Protein AF-A0A7W5D127-F1 (afdb_monomer_lite)

Radius of gyration: 13.49 Å; chains: 1; bounding box: 33×20×32 Å

Organism: NCBI:txid747645

Foldseek 3Di:
DDLVVLCVQQVDDPVVSVCVQVLVDQDDDVSSLVSVCVVVVHDSCVVDDDDDPVVVVPDDPSDHDRDNVVVPPPPD

Secondary structure (DSSP, 8-state):
--HHHHHHHH---HHHHHHHHTT--S---HHHHHHHHHHHT--HHHH-----TTGGGGPPTT-----GGGTS----

pLDDT: mean 76.52, std 12.96, range [38.53, 91.75]

Sequence (76 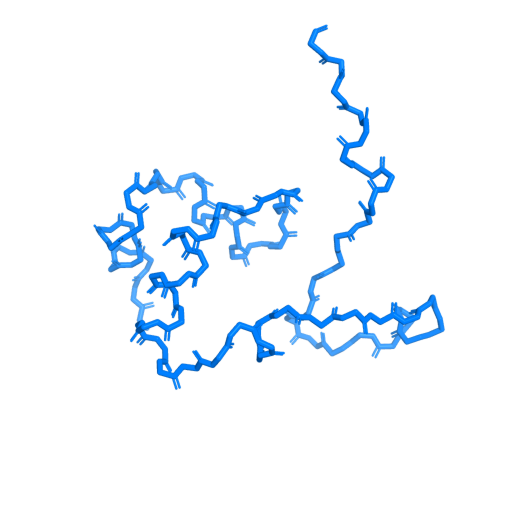aa):
MAGTDLMKLTGHTAANISRLRQGKIRAVRFSTLFAICDMLDVSPGDIIIRITDEEALHLEKGVYLIKMDDLDNKQN

Structure (mmCIF, N/CA/C/O backbone):
data_AF-A0A7W5D127-F1
#
_entry.id   AF-A0A7W5D127-F1
#
loop_
_atom_site.group_PDB
_atom_site.id
_atom_site.type_symbol
_atom_site.label_atom_id
_atom_site.label_alt_id
_atom_site.label_comp_id
_atom_site.label_asym_id
_atom_site.label_entity_id
_atom_site.label_seq_id
_atom_site.pdbx_PDB_ins_code
_atom_site.Cartn_x
_atom_site.Cartn_y
_atom_site.Cartn_z
_atom_site.occupancy
_atom_site.B_iso_or_equiv
_atom_site.auth_seq_id
_atom_site.auth_comp_id
_atom_site.auth_asym_id
_atom_site.auth_atom_id
_atom_site.pdbx_PDB_model_num
ATOM 1 N N . MET A 1 1 ? -15.478 7.809 -1.294 1.00 50.47 1 MET A N 1
ATOM 2 C CA . MET A 1 1 ? -15.520 6.870 -0.151 1.00 50.47 1 MET A CA 1
ATOM 3 C C . MET A 1 1 ? -14.721 7.473 0.995 1.00 50.47 1 MET A C 1
ATOM 5 O O . MET A 1 1 ? -13.668 8.052 0.736 1.00 50.47 1 MET A O 1
ATOM 9 N N . ALA A 1 2 ? -15.252 7.467 2.217 1.00 57.94 2 ALA A N 1
ATOM 10 C CA . ALA A 1 2 ? -14.648 8.178 3.344 1.00 57.94 2 ALA A CA 1
ATOM 11 C C . ALA A 1 2 ? -13.557 7.319 4.007 1.00 57.94 2 ALA A C 1
ATOM 13 O O . ALA A 1 2 ? -13.713 6.110 4.146 1.00 57.94 2 ALA A O 1
ATOM 14 N N . GLY A 1 3 ? -12.455 7.934 4.455 1.00 56.88 3 GLY A N 1
ATOM 15 C CA . GLY A 1 3 ? -11.347 7.222 5.120 1.00 56.88 3 GLY A CA 1
ATOM 16 C C . GLY A 1 3 ? -11.757 6.434 6.375 1.00 56.88 3 GLY A C 1
ATOM 17 O O . GLY A 1 3 ? -11.014 5.569 6.829 1.00 56.88 3 GLY A O 1
ATOM 18 N N . THR A 1 4 ? -12.951 6.701 6.904 1.00 60.53 4 THR A N 1
ATOM 19 C CA . THR A 1 4 ? -13.602 5.993 8.008 1.00 60.53 4 THR A CA 1
ATOM 20 C C . THR A 1 4 ? -13.912 4.525 7.702 1.00 60.53 4 THR A C 1
ATOM 22 O O . THR A 1 4 ? -13.822 3.704 8.613 1.00 60.53 4 THR A O 1
ATOM 25 N N . ASP A 1 5 ? -14.232 4.174 6.453 1.00 63.56 5 ASP A N 1
ATOM 26 C CA . ASP A 1 5 ? -14.560 2.787 6.079 1.00 63.56 5 ASP A CA 1
ATOM 27 C C . ASP A 1 5 ? -13.293 1.920 6.042 1.00 63.56 5 ASP A C 1
ATOM 29 O O . ASP A 1 5 ? -13.244 0.844 6.636 1.00 63.56 5 ASP A O 1
ATOM 33 N N . LEU A 1 6 ? -12.209 2.467 5.482 1.00 62.28 6 LEU A N 1
ATOM 34 C CA . LEU A 1 6 ? -10.880 1.851 5.500 1.00 62.28 6 LEU A CA 1
ATOM 35 C C . LEU A 1 6 ? -10.333 1.684 6.927 1.00 62.28 6 LEU A C 1
ATOM 37 O O . LEU A 1 6 ? -9.673 0.688 7.220 1.00 62.28 6 LEU A O 1
ATOM 41 N N . MET A 1 7 ? -10.607 2.628 7.837 1.00 61.56 7 MET A N 1
ATOM 42 C CA . MET A 1 7 ? -10.197 2.512 9.246 1.00 61.56 7 MET A CA 1
ATOM 43 C C . MET A 1 7 ? -10.860 1.321 9.944 1.00 61.56 7 MET A C 1
ATOM 45 O O . MET A 1 7 ? -10.188 0.581 10.662 1.00 61.56 7 MET A O 1
ATOM 49 N N . LYS A 1 8 ? -12.168 1.126 9.724 1.00 61.41 8 LYS A N 1
ATOM 50 C CA . LYS A 1 8 ? -12.930 0.017 10.317 1.00 61.41 8 LYS A CA 1
ATOM 51 C C . LYS A 1 8 ? -12.492 -1.340 9.770 1.00 61.41 8 LYS A C 1
ATOM 53 O O . LYS A 1 8 ? -12.424 -2.295 10.534 1.00 61.41 8 LYS A O 1
ATOM 58 N N . LEU A 1 9 ? -12.176 -1.408 8.477 1.00 58.84 9 LEU A N 1
ATOM 59 C CA . LEU A 1 9 ? -11.845 -2.659 7.796 1.00 58.84 9 LEU A CA 1
ATOM 60 C C . LEU A 1 9 ? -10.400 -3.119 8.046 1.00 58.84 9 LEU A C 1
ATOM 62 O O . LEU A 1 9 ? -10.129 -4.310 8.148 1.00 58.84 9 LEU A O 1
ATOM 66 N N . THR A 1 10 ? -9.462 -2.177 8.170 1.00 62.09 10 THR A N 1
ATOM 67 C CA . THR A 1 10 ? -8.028 -2.501 8.266 1.00 62.09 10 THR A CA 1
ATOM 68 C C . THR A 1 10 ? -7.484 -2.551 9.698 1.00 62.09 10 THR A C 1
ATOM 70 O O . THR A 1 10 ? -6.329 -2.928 9.899 1.00 62.09 10 THR A O 1
ATOM 73 N N . GLY A 1 11 ? -8.286 -2.164 10.698 1.00 58.97 11 GLY A N 1
ATOM 74 C CA . GLY A 1 11 ? -7.872 -2.117 12.107 1.00 58.97 11 GLY A CA 1
ATOM 75 C C . GLY A 1 11 ? -6.822 -1.041 12.417 1.00 58.97 11 GLY A C 1
ATOM 76 O O . GLY A 1 11 ? -6.172 -1.094 13.462 1.00 58.97 11 GLY A O 1
ATOM 77 N N . HIS A 1 12 ? -6.624 -0.073 11.515 1.00 64.94 12 HIS A N 1
ATOM 78 C CA . HIS A 1 12 ? -5.606 0.971 11.641 1.00 64.94 12 HIS A CA 1
ATOM 79 C C . HIS A 1 12 ? -6.168 2.311 12.102 1.00 64.94 12 HIS A C 1
ATOM 81 O O . HIS A 1 12 ? -7.312 2.678 11.842 1.00 64.94 12 HIS A O 1
ATOM 87 N N . THR A 1 13 ? -5.311 3.096 12.754 1.00 65.19 13 THR A N 1
ATOM 88 C CA . THR A 1 13 ? -5.644 4.449 13.204 1.00 65.19 13 THR A CA 1
ATOM 89 C C . THR A 1 13 ? -5.794 5.419 12.026 1.00 65.19 13 THR A C 1
ATOM 91 O O . THR A 1 13 ? -5.185 5.243 10.967 1.00 65.19 13 THR A O 1
ATOM 94 N N . ALA A 1 14 ? -6.539 6.512 12.230 1.00 64.50 14 ALA A N 1
ATOM 95 C CA . ALA A 1 14 ? -6.693 7.588 11.240 1.0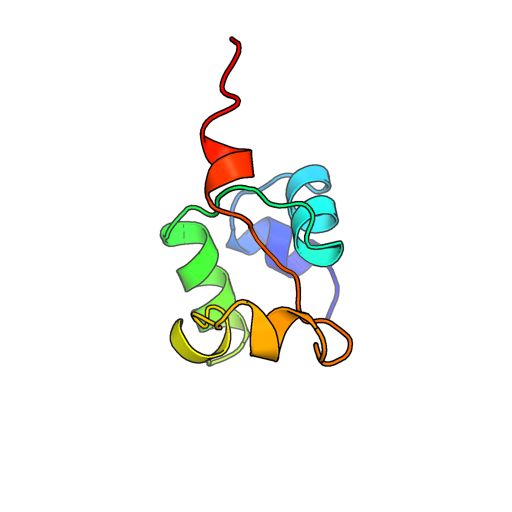0 64.50 14 ALA A CA 1
ATOM 96 C C . ALA A 1 14 ? -5.340 8.127 10.731 1.00 64.50 14 ALA A C 1
ATOM 98 O O . ALA A 1 14 ? -5.196 8.486 9.562 1.00 64.50 14 ALA A O 1
ATOM 99 N N . ALA A 1 15 ? -4.322 8.122 11.597 1.00 64.31 15 ALA A N 1
ATOM 100 C CA . ALA A 1 15 ? -2.964 8.540 11.269 1.00 64.31 15 ALA A CA 1
ATOM 101 C C . ALA A 1 15 ? -2.276 7.612 10.247 1.00 64.31 15 ALA A C 1
ATOM 103 O O . ALA A 1 15 ? -1.589 8.097 9.346 1.00 64.31 15 ALA A O 1
ATOM 104 N N . ASN A 1 16 ? -2.472 6.292 10.344 1.00 68.25 16 ASN A N 1
ATOM 105 C CA . ASN A 1 16 ? -1.926 5.328 9.379 1.00 68.25 16 ASN A CA 1
ATOM 106 C C . ASN A 1 16 ? -2.590 5.479 8.003 1.00 68.25 16 ASN A C 1
ATOM 108 O O . ASN A 1 16 ? -1.898 5.495 6.987 1.00 68.25 16 ASN A O 1
ATOM 112 N N . ILE A 1 17 ? -3.910 5.669 7.976 1.00 69.88 17 ILE A N 1
ATOM 113 C CA . ILE A 1 17 ? -4.682 5.873 6.740 1.00 69.88 17 ILE A CA 1
ATOM 114 C C . ILE A 1 17 ? -4.269 7.180 6.061 1.00 69.88 17 ILE A C 1
ATOM 116 O O . ILE A 1 17 ? -4.083 7.216 4.848 1.00 69.88 17 ILE A O 1
ATOM 120 N N . SER A 1 18 ? -4.053 8.249 6.835 1.00 72.75 18 SER A N 1
ATOM 121 C CA . SER A 1 18 ? -3.541 9.511 6.295 1.00 72.75 18 SER A CA 1
ATOM 122 C C . SER A 1 18 ? -2.153 9.350 5.674 1.00 72.75 18 SER A C 1
ATOM 124 O O . SER A 1 18 ? -1.901 9.934 4.623 1.00 72.75 18 SER A O 1
ATOM 126 N N . ARG A 1 19 ? -1.256 8.563 6.287 1.00 76.06 19 ARG A N 1
ATOM 127 C CA . ARG A 1 19 ? 0.065 8.273 5.706 1.00 76.06 19 ARG A CA 1
ATOM 128 C C . ARG A 1 19 ? -0.046 7.470 4.415 1.00 76.06 19 ARG A C 1
ATOM 130 O O . ARG A 1 19 ? 0.643 7.806 3.459 1.00 76.06 19 ARG A O 1
ATOM 137 N N . LEU A 1 20 ? -0.938 6.481 4.367 1.00 76.56 20 LEU A N 1
ATOM 138 C CA . LEU A 1 20 ? -1.203 5.685 3.166 1.00 76.56 20 LEU A CA 1
ATOM 139 C C . LEU A 1 20 ? -1.744 6.558 2.027 1.00 76.56 20 LEU A C 1
ATOM 141 O O . LEU A 1 20 ? -1.208 6.535 0.927 1.00 76.56 20 LEU A O 1
ATOM 145 N N . ARG A 1 21 ? -2.713 7.432 2.322 1.00 73.94 21 ARG A N 1
ATOM 146 C CA . ARG A 1 21 ? -3.302 8.366 1.347 1.00 73.94 21 ARG A CA 1
ATOM 147 C C . ARG A 1 21 ? -2.335 9.447 0.858 1.00 73.94 21 ARG A C 1
ATOM 149 O O . ARG A 1 21 ? -2.588 10.071 -0.162 1.00 73.94 21 ARG A O 1
ATOM 156 N N . GLN A 1 22 ? -1.277 9.716 1.619 1.00 77.81 22 GLN A N 1
ATOM 157 C CA . GLN A 1 22 ? -0.196 10.629 1.243 1.00 77.81 22 GLN A CA 1
ATOM 158 C C . GLN A 1 22 ? 0.995 9.892 0.613 1.00 77.81 22 GLN A C 1
ATOM 160 O O . GLN A 1 22 ? 1.988 10.546 0.304 1.00 77.81 22 GLN A O 1
ATOM 165 N N . GLY A 1 23 ? 0.935 8.558 0.497 1.00 75.00 23 GLY A N 1
ATOM 166 C CA . GLY A 1 23 ? 2.034 7.732 0.002 1.00 75.00 23 GLY A CA 1
ATOM 167 C C . GLY A 1 23 ? 3.275 7.694 0.878 1.00 75.00 23 GLY A C 1
ATOM 168 O O . GLY A 1 23 ? 4.334 7.278 0.434 1.00 75.00 23 GLY A O 1
ATOM 169 N N . LYS A 1 24 ? 3.170 8.137 2.131 1.00 76.56 24 LYS A N 1
ATOM 170 C CA . LYS A 1 24 ? 4.288 8.206 3.085 1.00 76.56 24 LYS A CA 1
ATOM 171 C C . LYS A 1 24 ? 4.390 6.935 3.924 1.00 76.56 24 LYS A C 1
ATOM 173 O O . LYS A 1 24 ? 4.711 6.991 5.115 1.00 76.56 24 LYS A O 1
ATOM 178 N N . ILE A 1 25 ? 4.022 5.796 3.348 1.00 79.62 25 ILE A N 1
ATOM 179 C CA . ILE A 1 25 ? 4.155 4.502 4.009 1.00 79.62 25 ILE A CA 1
ATOM 180 C C . ILE A 1 25 ? 5.476 3.870 3.607 1.00 79.62 25 ILE A C 1
ATOM 182 O O . ILE A 1 25 ? 5.890 3.934 2.460 1.00 79.62 25 ILE A O 1
ATOM 186 N N . ARG A 1 26 ? 6.136 3.262 4.584 1.00 78.69 26 ARG A N 1
ATOM 187 C CA . ARG A 1 26 ? 7.359 2.493 4.358 1.00 78.69 26 ARG A CA 1
ATOM 188 C C . ARG A 1 26 ? 7.022 1.020 4.143 1.00 78.69 26 ARG A C 1
ATOM 190 O O . ARG A 1 26 ? 7.494 0.385 3.218 1.00 78.69 26 ARG A O 1
ATOM 197 N N . ALA A 1 27 ? 6.119 0.496 4.961 1.00 79.50 27 ALA A N 1
ATOM 198 C CA . ALA A 1 27 ? 5.647 -0.873 4.859 1.00 79.50 27 ALA A CA 1
ATOM 199 C C . ALA A 1 27 ? 4.129 -0.929 5.028 1.00 79.50 27 ALA A C 1
ATOM 201 O O . ALA A 1 27 ? 3.529 -0.085 5.702 1.00 79.50 27 ALA A O 1
ATOM 202 N N . VAL A 1 28 ? 3.527 -1.974 4.467 1.00 81.06 28 VAL A N 1
ATOM 203 C CA . VAL A 1 28 ? 2.126 -2.339 4.669 1.00 81.06 28 VAL A CA 1
ATOM 204 C C . VAL A 1 28 ? 2.065 -3.804 5.095 1.00 81.06 28 VAL A C 1
ATOM 206 O O . VAL A 1 28 ? 2.802 -4.641 4.581 1.00 81.06 28 VAL A O 1
ATOM 209 N N . ARG A 1 29 ? 1.218 -4.131 6.077 1.0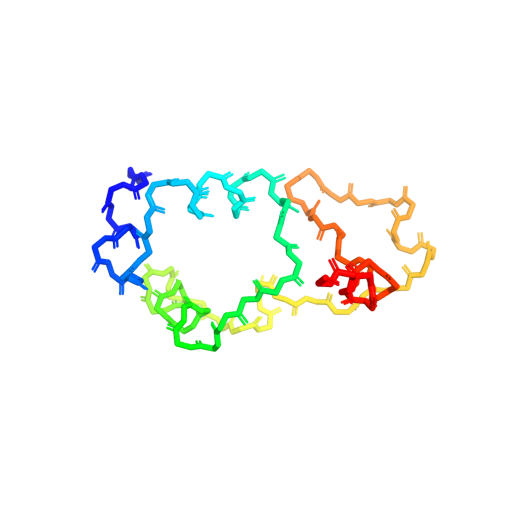0 83.38 29 ARG A N 1
ATOM 210 C CA . ARG A 1 29 ? 0.954 -5.537 6.420 1.00 83.38 29 ARG A CA 1
ATOM 211 C C . ARG A 1 29 ? 0.090 -6.160 5.329 1.00 83.38 29 ARG A C 1
ATOM 213 O O . ARG A 1 29 ? -0.849 -5.512 4.874 1.00 83.38 29 ARG A O 1
ATOM 220 N N . PHE A 1 30 ? 0.316 -7.429 4.992 1.00 86.38 30 PHE A N 1
ATOM 221 C CA . PHE A 1 30 ? -0.519 -8.111 3.997 1.00 86.38 30 PHE A CA 1
ATOM 222 C C . PHE A 1 30 ? -2.003 -8.130 4.360 1.00 86.38 30 PHE A C 1
ATOM 224 O O . PHE A 1 30 ? -2.824 -7.885 3.491 1.00 86.38 30 PHE A O 1
ATOM 231 N N . SER A 1 31 ? -2.363 -8.297 5.635 1.00 83.88 31 SER A N 1
ATOM 232 C CA . SER A 1 31 ? -3.768 -8.214 6.068 1.00 83.88 31 SER A CA 1
ATOM 233 C C . SER A 1 31 ? -4.428 -6.876 5.720 1.00 83.88 31 SER A C 1
ATOM 235 O O . SER A 1 31 ? -5.608 -6.817 5.405 1.00 83.88 31 SER A O 1
ATOM 237 N N . THR A 1 32 ? -3.658 -5.790 5.760 1.00 82.50 32 THR A N 1
ATOM 238 C CA . THR A 1 32 ? -4.119 -4.444 5.401 1.00 82.50 32 THR A CA 1
ATOM 239 C C . THR A 1 32 ? -4.230 -4.277 3.900 1.00 82.50 32 THR A C 1
ATOM 241 O O . THR A 1 32 ? -5.212 -3.715 3.435 1.00 82.50 32 THR A O 1
ATOM 244 N N . LEU A 1 33 ? -3.237 -4.770 3.156 1.00 85.69 33 LEU A N 1
ATOM 245 C CA . LEU A 1 33 ? -3.274 -4.774 1.699 1.00 85.69 33 LEU A CA 1
ATOM 246 C C . LEU A 1 33 ? -4.486 -5.566 1.195 1.00 85.69 33 LEU A C 1
ATOM 248 O O . LEU A 1 33 ? -5.247 -5.035 0.401 1.00 85.69 33 LEU A O 1
ATOM 252 N N . PHE A 1 34 ? -4.717 -6.773 1.715 1.00 87.62 34 PHE A N 1
ATOM 253 C CA . PHE A 1 34 ? -5.859 -7.599 1.324 1.00 87.62 34 PHE A CA 1
ATOM 254 C C . PHE A 1 34 ? -7.198 -6.970 1.692 1.00 87.62 34 PHE A C 1
ATOM 256 O O . PHE A 1 34 ? -8.080 -6.933 0.851 1.00 87.62 34 PHE A O 1
ATOM 263 N N . ALA A 1 35 ? -7.333 -6.365 2.874 1.00 85.31 35 ALA A N 1
ATOM 264 C CA . ALA A 1 35 ? -8.553 -5.629 3.203 1.00 85.31 35 ALA A CA 1
ATOM 265 C C . ALA A 1 35 ? -8.820 -4.460 2.228 1.00 85.31 35 ALA A C 1
ATOM 267 O O . ALA A 1 35 ? -9.971 -4.165 1.917 1.00 85.31 35 ALA A O 1
ATOM 268 N N . ILE A 1 36 ? -7.772 -3.792 1.727 1.00 82.81 36 ILE A N 1
ATOM 269 C CA . ILE A 1 36 ? -7.914 -2.764 0.684 1.00 82.81 36 ILE A CA 1
ATOM 270 C C . ILE A 1 36 ? -8.328 -3.404 -0.649 1.00 82.81 36 ILE A C 1
ATOM 272 O O . ILE A 1 36 ? -9.240 -2.889 -1.291 1.00 82.81 36 ILE A O 1
ATOM 276 N N . CYS A 1 37 ? -7.694 -4.514 -1.040 1.00 88.69 37 CYS A N 1
ATOM 277 C CA . CYS A 1 37 ? -8.045 -5.283 -2.234 1.00 88.69 37 CYS A CA 1
ATOM 278 C C . CYS A 1 37 ? -9.520 -5.708 -2.225 1.00 88.69 37 CYS A C 1
ATOM 280 O O . CYS A 1 37 ? -10.232 -5.409 -3.175 1.00 88.69 37 CYS A O 1
ATOM 282 N N . ASP A 1 38 ? -9.992 -6.310 -1.130 1.00 88.00 38 ASP A N 1
ATOM 283 C CA . ASP A 1 38 ? -11.376 -6.775 -0.969 1.00 88.00 38 ASP A CA 1
ATOM 284 C C . ASP A 1 38 ? -12.382 -5.618 -1.051 1.00 88.00 38 ASP A C 1
ATOM 286 O O . ASP A 1 38 ? -13.473 -5.758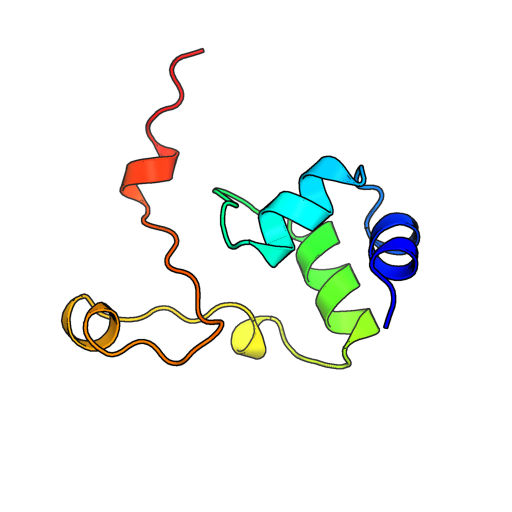 -1.596 1.00 88.00 38 ASP A O 1
ATOM 290 N N . MET A 1 39 ? -12.020 -4.451 -0.509 1.00 84.19 39 MET A N 1
ATOM 291 C CA . MET A 1 39 ? -12.876 -3.264 -0.529 1.00 84.19 39 MET A CA 1
ATOM 292 C C . MET A 1 39 ? -12.987 -2.635 -1.920 1.00 84.19 39 MET A C 1
ATOM 294 O O . MET A 1 39 ? -14.022 -2.052 -2.247 1.00 84.19 39 MET A O 1
ATOM 298 N N . LEU A 1 40 ? -11.902 -2.673 -2.691 1.00 86.00 40 LEU A N 1
ATOM 299 C CA . LEU A 1 40 ? -11.820 -2.062 -4.016 1.00 86.00 40 LEU A CA 1
ATOM 300 C C . LEU A 1 40 ? -12.108 -3.054 -5.149 1.00 86.00 40 LEU A C 1
ATOM 302 O O . LEU A 1 40 ? -12.213 -2.615 -6.289 1.00 86.00 40 LEU A O 1
ATOM 306 N N . ASP A 1 41 ? -12.258 -4.342 -4.829 1.00 89.75 41 ASP A N 1
ATOM 307 C CA . ASP A 1 41 ? -12.402 -5.452 -5.776 1.00 89.75 41 ASP A CA 1
ATOM 308 C C . ASP A 1 41 ? -11.247 -5.509 -6.794 1.00 89.75 41 ASP A C 1
ATOM 310 O O . ASP A 1 41 ? -11.439 -5.574 -8.007 1.00 89.75 41 ASP A O 1
ATOM 314 N N . VAL A 1 42 ? -10.012 -5.420 -6.286 1.00 91.75 42 VAL A N 1
ATOM 315 C CA . VAL A 1 42 ? -8.781 -5.420 -7.099 1.00 91.75 42 VAL A CA 1
ATOM 316 C C . VAL A 1 42 ? -7.763 -6.427 -6.584 1.00 91.75 42 VAL A C 1
ATOM 318 O O . VAL A 1 42 ? -7.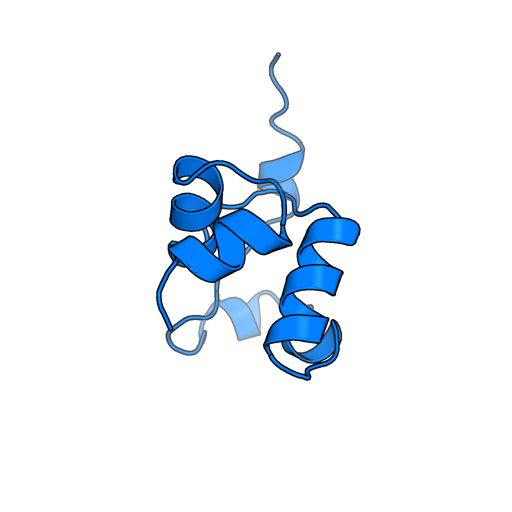799 -6.851 -5.428 1.00 91.75 42 VAL A O 1
ATOM 321 N N . SER A 1 43 ? -6.798 -6.785 -7.427 1.00 90.75 43 SER A N 1
ATOM 322 C CA . SER A 1 43 ? -5.689 -7.642 -7.029 1.00 90.75 43 SER A CA 1
ATOM 323 C C . SER A 1 43 ? -4.550 -6.833 -6.385 1.00 90.75 43 SER A C 1
ATOM 325 O O . SER A 1 43 ? -4.396 -5.635 -6.629 1.00 90.75 43 SER A O 1
ATOM 327 N N . PRO A 1 44 ? -3.670 -7.476 -5.594 1.00 90.94 44 PRO A N 1
ATOM 328 C CA . PRO A 1 44 ? -2.471 -6.819 -5.073 1.00 90.94 44 PRO A CA 1
ATOM 329 C C . PRO A 1 44 ? -1.562 -6.229 -6.161 1.00 90.94 44 PRO A C 1
ATOM 331 O O . PRO A 1 44 ? -0.898 -5.226 -5.906 1.00 90.94 44 PRO A O 1
ATOM 334 N N . GLY A 1 45 ? -1.536 -6.837 -7.354 1.00 91.00 45 GLY A N 1
ATOM 335 C CA . GLY A 1 45 ? -0.741 -6.363 -8.491 1.00 91.00 45 GLY A CA 1
ATOM 336 C C . GLY A 1 45 ? -1.245 -5.045 -9.077 1.00 91.00 45 GLY A C 1
ATOM 337 O O . GLY A 1 45 ? -0.466 -4.321 -9.686 1.00 91.00 45 GLY A O 1
ATOM 338 N N . ASP A 1 46 ? -2.509 -4.698 -8.825 1.00 89.75 46 ASP A N 1
ATOM 339 C CA . ASP A 1 46 ? -3.088 -3.413 -9.226 1.00 89.75 46 ASP A CA 1
ATOM 340 C C . ASP A 1 46 ? -2.702 -2.280 -8.255 1.00 89.75 46 ASP A C 1
ATOM 342 O O . ASP A 1 46 ? -2.780 -1.103 -8.598 1.00 89.75 46 ASP A O 1
ATOM 346 N N . ILE A 1 47 ? -2.277 -2.623 -7.030 1.00 87.81 47 ILE A N 1
ATOM 347 C CA . ILE A 1 47 ? -1.883 -1.662 -5.984 1.00 87.81 47 ILE A CA 1
ATOM 348 C C . ILE A 1 47 ? -0.359 -1.526 -5.892 1.00 87.81 47 ILE A C 1
ATOM 350 O O . ILE A 1 47 ? 0.148 -0.433 -5.631 1.00 87.81 47 ILE A O 1
ATOM 354 N N . ILE A 1 48 ? 0.378 -2.630 -6.049 1.00 88.56 48 ILE A N 1
ATOM 355 C CA . ILE A 1 48 ? 1.834 -2.679 -5.880 1.00 88.56 48 ILE A CA 1
ATOM 356 C C . ILE A 1 48 ? 2.480 -3.149 -7.175 1.00 88.56 48 ILE A C 1
ATOM 358 O O . ILE A 1 48 ? 2.321 -4.296 -7.588 1.00 88.56 48 ILE A O 1
ATOM 362 N N . ILE A 1 49 ? 3.293 -2.269 -7.753 1.00 89.12 49 ILE A N 1
ATOM 363 C CA . ILE A 1 49 ? 4.015 -2.515 -8.996 1.00 89.12 49 ILE A CA 1
ATOM 364 C C . ILE A 1 49 ? 5.497 -2.238 -8.740 1.00 89.12 49 ILE A C 1
ATOM 366 O O . ILE A 1 49 ? 5.855 -1.242 -8.107 1.00 89.12 49 ILE A O 1
ATOM 370 N N . ARG A 1 50 ? 6.373 -3.132 -9.212 1.00 89.62 50 ARG A N 1
ATOM 371 C CA . ARG A 1 50 ? 7.807 -2.839 -9.286 1.00 89.62 50 ARG A CA 1
ATOM 372 C C . ARG A 1 50 ? 8.038 -2.009 -10.540 1.00 89.62 50 ARG A C 1
ATOM 374 O O . ARG A 1 50 ? 7.695 -2.462 -11.625 1.00 89.62 50 ARG A O 1
ATOM 381 N N . ILE A 1 51 ? 8.693 -0.871 -10.373 1.00 90.12 51 ILE A N 1
ATOM 382 C CA . ILE A 1 51 ? 9.158 -0.043 -11.480 1.00 90.12 51 ILE A CA 1
ATOM 383 C C . ILE A 1 51 ? 10.681 0.098 -11.436 1.00 90.12 51 ILE A C 1
ATOM 385 O O . ILE A 1 51 ? 11.314 -0.142 -10.403 1.00 90.12 51 ILE A O 1
ATOM 389 N N . THR A 1 52 ? 11.255 0.457 -12.571 1.00 91.00 52 THR A N 1
ATOM 390 C CA . THR A 1 52 ? 12.662 0.813 -12.761 1.00 91.00 52 THR A CA 1
ATOM 391 C C . THR A 1 52 ? 12.935 2.262 -12.350 1.00 91.00 52 THR A C 1
ATOM 393 O O . THR A 1 52 ? 12.016 3.070 -12.201 1.00 91.00 52 THR A O 1
ATOM 396 N N . ASP A 1 53 ? 14.214 2.614 -12.204 1.00 88.44 53 ASP A N 1
ATOM 397 C CA . ASP A 1 53 ? 14.622 3.993 -11.904 1.00 88.44 53 ASP A CA 1
ATOM 398 C C . ASP A 1 53 ? 14.252 4.972 -13.027 1.00 88.44 53 ASP A C 1
ATOM 400 O O . ASP A 1 53 ? 13.973 6.138 -12.759 1.00 88.44 53 ASP A O 1
ATOM 404 N N . GLU A 1 54 ? 14.216 4.506 -14.278 1.00 91.38 54 GLU A N 1
ATOM 405 C CA . GLU A 1 54 ? 13.804 5.317 -15.425 1.00 91.38 54 GLU A CA 1
ATOM 406 C C . GLU A 1 54 ? 12.295 5.608 -15.388 1.00 91.38 54 GLU A C 1
ATOM 408 O O . GLU A 1 54 ? 11.878 6.757 -15.516 1.00 91.38 54 GLU A O 1
ATOM 413 N N . GLU A 1 55 ? 11.467 4.599 -15.106 1.00 89.81 55 GLU A N 1
ATOM 414 C CA . GLU A 1 55 ? 10.013 4.766 -14.944 1.00 89.81 55 GLU A CA 1
ATOM 415 C C . GLU A 1 55 ? 9.665 5.668 -13.748 1.00 89.81 55 GLU A C 1
ATOM 417 O O . GLU A 1 55 ? 8.706 6.443 -13.796 1.00 89.81 55 GLU A O 1
ATOM 422 N N . ALA A 1 56 ? 10.480 5.637 -12.690 1.00 87.00 56 ALA A N 1
ATOM 423 C CA . ALA A 1 56 ? 10.337 6.508 -11.527 1.00 87.00 56 ALA A CA 1
ATOM 424 C C . ALA A 1 56 ? 10.493 8.009 -11.854 1.00 87.00 56 ALA A C 1
ATOM 426 O O . ALA A 1 56 ? 10.023 8.849 -11.080 1.00 87.00 56 ALA A O 1
ATOM 427 N N . LEU A 1 57 ? 11.108 8.368 -12.988 1.00 87.50 57 LEU A N 1
ATOM 428 C CA . LEU A 1 57 ? 11.206 9.757 -13.459 1.00 87.50 57 LEU A CA 1
ATOM 429 C C . LEU A 1 57 ? 9.889 10.270 -14.068 1.00 87.50 57 LEU A C 1
ATOM 431 O O . LEU A 1 57 ? 9.700 11.483 -14.188 1.00 87.50 57 LEU A O 1
ATOM 435 N N . HIS A 1 58 ? 8.973 9.366 -14.426 1.00 90.06 58 HIS A N 1
ATOM 436 C CA . HIS A 1 58 ? 7.762 9.658 -15.196 1.00 90.06 58 HIS A CA 1
ATOM 437 C C . HIS A 1 58 ? 6.489 9.116 -14.531 1.00 90.06 58 HIS A C 1
ATOM 439 O O . HIS A 1 58 ? 5.598 8.593 -15.194 1.00 90.06 58 HIS A O 1
ATOM 445 N N . LEU A 1 59 ? 6.385 9.256 -13.209 1.00 84.88 59 LEU A N 1
ATOM 446 C CA . LEU A 1 59 ? 5.238 8.748 -12.459 1.00 84.88 59 LEU A CA 1
ATOM 447 C C . LEU A 1 59 ? 3.933 9.465 -12.791 1.00 84.88 59 LEU A C 1
ATOM 449 O O . LEU A 1 59 ? 3.843 10.696 -12.797 1.00 84.88 59 LEU A O 1
ATOM 453 N N . GLU A 1 60 ? 2.881 8.667 -12.928 1.00 84.56 60 GLU A N 1
ATOM 454 C CA . GLU A 1 60 ? 1.520 9.170 -12.974 1.00 84.56 60 GLU A CA 1
ATOM 455 C C . GLU A 1 60 ? 1.082 9.749 -11.620 1.00 84.56 60 GLU A C 1
ATOM 457 O O . GLU A 1 60 ? 1.550 9.379 -10.536 1.00 84.56 60 GLU A O 1
ATOM 462 N N . LYS A 1 61 ? 0.129 10.682 -11.670 1.00 83.38 61 LYS A N 1
ATOM 463 C CA . LYS A 1 61 ? -0.404 11.324 -10.469 1.00 83.38 61 LYS A CA 1
ATOM 464 C C . LYS A 1 61 ? -1.092 10.293 -9.573 1.00 83.38 61 LYS A C 1
ATOM 466 O O . LYS A 1 61 ? -2.058 9.661 -9.976 1.00 83.38 61 LYS A O 1
ATOM 471 N N . GLY A 1 62 ? -0.659 10.225 -8.315 1.00 79.56 62 GLY A N 1
ATOM 472 C CA . GLY A 1 62 ? -1.208 9.290 -7.328 1.00 79.56 62 GLY A CA 1
ATOM 473 C C . GLY A 1 62 ? -0.399 8.002 -7.183 1.00 79.56 62 GLY A C 1
ATOM 474 O O . GLY A 1 62 ? -0.704 7.218 -6.287 1.00 79.56 62 GLY A O 1
ATOM 475 N N . VAL A 1 63 ? 0.654 7.818 -7.987 1.00 83.56 63 VAL A N 1
ATOM 476 C CA . VAL A 1 63 ? 1.664 6.784 -7.756 1.00 83.56 63 VAL A CA 1
ATOM 477 C C . VAL A 1 63 ? 2.673 7.293 -6.733 1.00 83.56 63 VAL A C 1
ATOM 479 O O . VAL A 1 63 ? 3.144 8.430 -6.801 1.00 83.56 63 VAL A O 1
ATOM 482 N N . TYR A 1 64 ? 3.000 6.442 -5.765 1.00 84.50 64 TYR A N 1
ATOM 483 C CA . TYR A 1 64 ? 3.935 6.763 -4.699 1.00 84.50 64 TYR A CA 1
ATOM 484 C C . TYR A 1 64 ? 5.098 5.785 -4.703 1.00 84.50 64 TYR A C 1
ATOM 486 O O . TYR A 1 64 ? 4.905 4.572 -4.684 1.00 84.50 64 TYR A O 1
ATOM 494 N N . LEU A 1 65 ? 6.309 6.335 -4.699 1.00 85.44 65 LEU A N 1
ATOM 495 C CA . LEU A 1 65 ? 7.534 5.560 -4.609 1.00 85.44 65 LEU A CA 1
ATOM 496 C C . LEU A 1 65 ? 7.821 5.178 -3.165 1.00 85.44 65 LEU A C 1
ATOM 498 O O . LEU A 1 65 ? 7.902 6.036 -2.287 1.00 85.44 65 LEU A O 1
ATOM 502 N N . ILE A 1 66 ? 8.064 3.890 -2.959 1.00 82.12 66 ILE A N 1
ATOM 503 C CA . ILE A 1 66 ? 8.657 3.370 -1.734 1.00 82.12 66 ILE A CA 1
ATOM 504 C C . ILE A 1 66 ? 10.048 2.878 -2.115 1.00 82.12 66 ILE A C 1
ATOM 506 O O . ILE A 1 66 ? 10.182 1.844 -2.770 1.00 82.12 66 ILE A O 1
ATOM 510 N N . LYS A 1 67 ? 11.088 3.630 -1.740 1.00 81.56 67 LYS A N 1
ATOM 511 C CA . LYS A 1 67 ? 12.468 3.182 -1.939 1.00 81.56 67 LYS A CA 1
ATOM 512 C C . LYS A 1 67 ? 12.812 2.164 -0.860 1.00 81.56 67 LYS A C 1
ATOM 514 O O . LYS A 1 67 ? 12.559 2.400 0.319 1.00 81.56 67 LYS A O 1
ATOM 519 N N . MET A 1 68 ? 13.390 1.036 -1.264 1.00 72.94 68 MET A N 1
A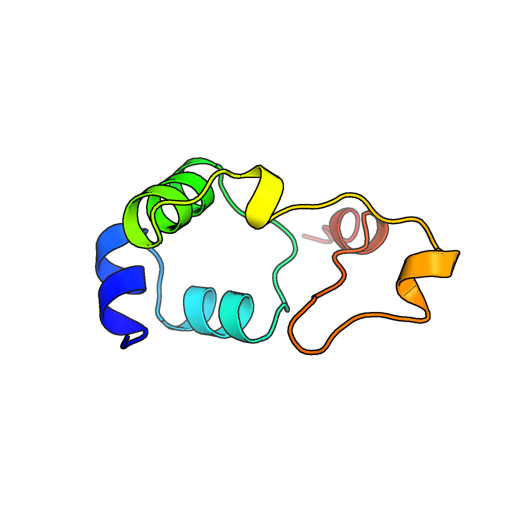TOM 520 C CA . MET A 1 68 ? 13.802 -0.012 -0.323 1.00 72.94 68 MET A CA 1
ATOM 521 C C . MET A 1 68 ? 14.840 0.512 0.680 1.00 72.94 68 MET A C 1
ATOM 523 O O . MET A 1 68 ? 14.746 0.191 1.859 1.00 72.94 68 MET A O 1
ATOM 527 N N . ASP A 1 69 ? 15.718 1.424 0.259 1.00 74.00 69 ASP A N 1
ATOM 528 C CA . ASP A 1 69 ? 16.723 2.056 1.128 1.00 74.00 69 ASP A CA 1
ATOM 529 C C . ASP A 1 69 ? 16.102 2.868 2.286 1.00 74.00 69 ASP A C 1
ATOM 531 O O . ASP A 1 69 ? 16.699 3.011 3.353 1.00 74.00 69 ASP A O 1
ATOM 535 N N . ASP A 1 70 ? 14.862 3.354 2.129 1.00 68.44 70 ASP A N 1
ATOM 536 C CA . ASP A 1 70 ? 14.138 4.072 3.188 1.00 68.44 70 ASP A CA 1
ATOM 537 C C . ASP A 1 70 ? 13.611 3.127 4.295 1.00 68.44 70 ASP A C 1
ATOM 539 O O . ASP A 1 70 ? 13.161 3.586 5.358 1.00 68.44 70 ASP A O 1
ATOM 543 N N . LEU A 1 71 ? 13.650 1.806 4.062 1.00 64.50 71 LEU A N 1
ATOM 544 C CA . LEU A 1 71 ? 13.210 0.764 5.000 1.00 64.50 71 LEU A CA 1
ATOM 545 C C . LEU A 1 71 ? 14.301 0.337 5.978 1.00 64.50 71 LEU A C 1
ATOM 547 O O . LEU A 1 71 ? 13.977 -0.048 7.106 1.00 64.50 71 LEU A O 1
ATOM 551 N N . ASP A 1 72 ? 15.564 0.455 5.572 1.00 60.28 72 ASP A N 1
ATOM 552 C CA . ASP A 1 72 ? 16.720 0.032 6.366 1.00 60.28 72 ASP A CA 1
ATOM 553 C C . ASP A 1 72 ? 17.097 1.041 7.452 1.00 60.28 72 ASP A C 1
ATOM 555 O O . ASP A 1 72 ? 17.797 0.706 8.408 1.00 60.28 72 ASP A O 1
ATOM 559 N N . ASN A 1 73 ? 16.544 2.256 7.398 1.00 54.22 73 ASN A N 1
ATOM 560 C CA . ASN A 1 73 ? 16.715 3.258 8.444 1.00 54.22 73 ASN A CA 1
ATOM 561 C C . ASN A 1 73 ? 15.784 2.984 9.647 1.00 54.22 73 ASN A C 1
ATOM 563 O O . ASN A 1 73 ? 14.946 3.807 10.034 1.00 54.22 73 ASN A O 1
ATOM 567 N N . LYS A 1 74 ? 15.907 1.777 10.213 1.00 51.16 74 LYS A N 1
ATOM 568 C CA . LYS A 1 74 ? 15.501 1.434 11.577 1.00 51.16 74 LYS A CA 1
ATOM 569 C C . LYS A 1 74 ? 16.644 1.810 12.522 1.00 51.16 74 LYS A C 1
ATOM 571 O O . LYS A 1 74 ? 17.339 0.939 13.036 1.00 51.16 74 LYS A O 1
ATOM 576 N N . GLN A 1 75 ? 16.823 3.099 12.788 1.00 44.19 75 GLN A N 1
ATOM 577 C CA . GLN A 1 75 ? 17.371 3.481 14.087 1.00 44.19 75 GLN A CA 1
ATOM 578 C C . GLN A 1 75 ? 16.206 3.533 15.069 1.00 44.19 75 GLN A C 1
ATOM 580 O O . GLN A 1 75 ? 15.409 4.470 15.089 1.00 44.19 75 GLN A O 1
ATOM 585 N N . ASN A 1 76 ? 16.069 2.410 15.771 1.00 38.53 76 ASN A N 1
ATOM 586 C CA . ASN A 1 76 ? 15.510 2.357 17.110 1.00 38.53 76 ASN A CA 1
ATOM 587 C C . ASN A 1 76 ? 16.489 3.059 18.058 1.00 38.53 76 ASN A C 1
ATOM 589 O O . ASN A 1 76 ? 17.704 2.804 17.888 1.00 38.53 76 ASN A O 1
#

InterPro domains:
  IPR001387 Cro/C1-type, helix-turn-helix domain [PF13443] (4-53)
  IPR001387 Cro/C1-type, helix-turn-helix domain [PS50943] (8-47)
  IPR010982 Lambda repressor-like, DNA-binding domain superfamily [G3DSA:1.10.260.40] (3-48)
  IPR010982 Lambda repressor-like, DNA-binding domain superfamily [SSF47413] (4-48)